Protein AF-A0A1V5USK9-F1 (afdb_monomer_lite)

Sequence (173 aa):
MKKNLLSSITKIIAAGLFLLFIGFLSCDKPVSPLITGWFGGNDTFSRIGEAECRTPSRRFSVPVYSGTGNGKPYRLIGPLDALPRGRFLLAAPENLFWFDDSPANCSVSEQKVSVKYEALLTPCEITEKENGWCPAYTVTDSGDAILYTLSLPETSETLQINLPKSLFGKEGK

Foldseek 3Di:
DVVVVVVVVVVVVVVVVVVVVVVVVPDPQLDFLVVCVVVPQKKKWFWDAWWWKDKPVDIDIWTWTWIAQPNHTWIWTAQDPLAPAGRIWTDDLFWIFAFRCPRSAWDDDPTMIIGGNVRRPCTHTQDPDPPVPAWHWHWDDPPQWIWIWTQRPVVRMIMIITGGPVVSPPPDD

Secondary structure (DSSP, 8-state):
-HHHHHHHHHHHHHHHHHHHHHHHHHS-S---HHHHTTTT-EEEEEEEEEEEEE-SS-EEEEEEEEEEETTEEEEEE---TT-SS-S-EEE-SS-EEE---STTTEEE-SSEEEEEHHHHHS-EE--TTSTT-S--EEEEE-SSEEEEEEEETTTTEEEEEEEEGGGG-PPP-

pLDDT: mean 76.67, std 15.82, range [30.45, 95.75]

Structure (mmCIF, N/CA/C/O backbone):
data_AF-A0A1V5USK9-F1
#
_entry.id   AF-A0A1V5USK9-F1
#
loop_
_atom_site.group_PDB
_atom_site.id
_atom_site.type_symbol
_atom_site.label_atom_id
_atom_site.label_alt_id
_atom_site.label_comp_id
_atom_site.label_asym_id
_atom_site.label_entity_id
_atom_site.label_seq_id
_atom_site.pdbx_PDB_ins_code
_atom_site.Cartn_x
_atom_site.Cartn_y
_atom_site.Cartn_z
_atom_site.occupancy
_atom_site.B_iso_or_equiv
_atom_site.auth_seq_id
_atom_site.auth_comp_id
_atom_site.auth_asym_id
_atom_site.auth_atom_id
_atom_site.pdbx_PDB_model_num
ATOM 1 N N . MET A 1 1 ? 33.275 5.426 -52.932 1.00 53.22 1 MET A N 1
ATOM 2 C CA . MET A 1 1 ? 33.823 5.896 -51.635 1.00 53.22 1 MET A CA 1
ATOM 3 C C . MET A 1 1 ? 32.781 6.358 -50.605 1.00 53.22 1 MET A C 1
ATOM 5 O O . MET A 1 1 ? 32.957 6.017 -49.447 1.00 53.22 1 MET A O 1
ATOM 9 N N . LYS A 1 2 ? 31.684 7.056 -50.957 1.00 51.69 2 LYS A N 1
ATOM 10 C CA . LYS A 1 2 ? 30.698 7.573 -49.968 1.00 51.69 2 LYS A CA 1
ATOM 11 C C . LYS A 1 2 ? 29.934 6.512 -49.139 1.00 51.69 2 LYS A C 1
ATOM 13 O O . LYS A 1 2 ? 29.634 6.768 -47.979 1.00 51.69 2 LYS A O 1
ATOM 18 N N . LYS A 1 3 ? 29.654 5.319 -49.689 1.00 54.56 3 LYS A N 1
ATOM 19 C CA . LYS A 1 3 ? 28.898 4.250 -48.991 1.00 54.56 3 LYS A CA 1
ATOM 20 C C . LYS A 1 3 ? 29.631 3.665 -47.770 1.00 54.56 3 LYS A C 1
ATOM 22 O O . LYS A 1 3 ? 28.988 3.341 -46.777 1.00 54.56 3 LYS A O 1
ATOM 27 N N . ASN A 1 4 ? 30.963 3.598 -47.814 1.00 59.25 4 ASN A N 1
ATOM 28 C CA . ASN A 1 4 ? 31.766 3.045 -46.715 1.00 59.25 4 ASN A CA 1
ATOM 29 C C . ASN A 1 4 ? 31.865 4.015 -45.531 1.00 59.25 4 ASN A C 1
ATOM 31 O O . ASN A 1 4 ? 31.894 3.578 -44.387 1.00 59.25 4 ASN A O 1
ATOM 35 N N . LEU A 1 5 ? 31.853 5.326 -45.797 1.00 58.00 5 LEU A N 1
ATOM 36 C CA . LEU A 1 5 ? 31.920 6.348 -44.754 1.00 58.00 5 LEU A CA 1
ATOM 37 C C . LEU A 1 5 ? 30.630 6.391 -43.923 1.00 58.00 5 LEU A C 1
ATOM 39 O O . LEU A 1 5 ? 30.694 6.422 -42.699 1.00 58.00 5 LEU A O 1
ATOM 43 N N . LEU A 1 6 ? 29.466 6.318 -44.582 1.00 64.00 6 LEU A N 1
ATOM 44 C CA . LEU A 1 6 ? 28.168 6.325 -43.902 1.00 64.00 6 LEU A CA 1
ATOM 45 C C . LEU A 1 6 ? 28.011 5.097 -42.992 1.00 64.00 6 LEU A C 1
ATOM 47 O O . LEU A 1 6 ? 27.673 5.251 -41.826 1.00 64.00 6 LEU A O 1
ATOM 51 N N . SER A 1 7 ? 28.366 3.905 -43.488 1.00 70.75 7 SER A N 1
ATOM 52 C CA . SER A 1 7 ? 28.373 2.663 -42.698 1.00 70.75 7 SER A CA 1
ATOM 53 C C . SER A 1 7 ? 29.299 2.745 -41.478 1.00 70.75 7 SER A C 1
ATOM 55 O O . SER A 1 7 ? 28.958 2.237 -40.412 1.00 70.75 7 SER A O 1
ATOM 57 N N . SER A 1 8 ? 30.480 3.352 -41.614 1.00 73.06 8 SER A N 1
ATOM 58 C CA . SER A 1 8 ? 31.404 3.518 -40.486 1.00 73.06 8 SER A CA 1
ATOM 59 C C . SER A 1 8 ? 30.868 4.500 -39.445 1.00 73.06 8 SER A C 1
ATOM 61 O O . SER A 1 8 ? 30.944 4.214 -38.254 1.00 73.06 8 SER A O 1
ATOM 63 N N . ILE A 1 9 ? 30.255 5.608 -39.874 1.00 76.25 9 ILE A N 1
ATOM 64 C CA . ILE A 1 9 ? 29.629 6.582 -38.969 1.00 76.25 9 ILE A CA 1
ATOM 65 C C . ILE A 1 9 ? 28.477 5.933 -38.191 1.00 76.25 9 ILE A C 1
ATOM 67 O O . ILE A 1 9 ? 28.409 6.084 -36.975 1.00 76.25 9 ILE A O 1
ATOM 71 N N . THR A 1 10 ? 27.617 5.144 -38.845 1.00 75.69 10 THR A N 1
ATOM 72 C CA . THR A 1 10 ? 26.510 4.450 -38.161 1.00 75.69 10 THR A CA 1
ATOM 73 C C . THR A 1 10 ? 27.015 3.476 -37.097 1.00 75.69 10 THR A C 1
ATOM 75 O O . THR A 1 10 ? 26.451 3.423 -36.008 1.00 75.69 10 THR A O 1
ATOM 78 N N . LYS A 1 11 ? 28.101 2.740 -37.368 1.00 77.25 11 LYS A N 1
ATOM 79 C CA . LYS A 1 11 ? 28.707 1.817 -36.393 1.00 77.25 11 LYS A CA 1
ATOM 80 C C . LYS A 1 11 ? 29.304 2.550 -35.193 1.00 77.25 11 LYS A C 1
ATOM 82 O O . LYS A 1 11 ? 29.153 2.077 -34.074 1.00 77.25 11 LYS A O 1
ATOM 87 N N . ILE A 1 12 ? 29.938 3.703 -35.414 1.00 81.62 12 ILE A N 1
ATOM 88 C CA . ILE A 1 12 ? 30.496 4.535 -34.339 1.00 81.62 12 ILE A CA 1
ATOM 89 C C . ILE A 1 12 ? 29.376 5.123 -33.477 1.00 81.62 12 ILE A C 1
ATOM 91 O O . ILE A 1 12 ? 29.469 5.081 -32.256 1.00 81.62 12 ILE A O 1
ATOM 95 N N . ILE A 1 13 ? 28.292 5.610 -34.091 1.00 80.56 13 ILE A N 1
ATOM 96 C CA . ILE A 1 13 ? 27.121 6.117 -33.361 1.00 80.56 13 ILE A CA 1
ATOM 97 C C . ILE A 1 13 ? 26.454 4.990 -32.566 1.00 80.56 13 ILE A C 1
ATOM 99 O O . ILE A 1 13 ? 26.142 5.179 -31.397 1.00 80.56 13 ILE A O 1
ATOM 103 N N . ALA A 1 14 ? 26.281 3.806 -33.161 1.00 78.88 14 ALA A N 1
ATOM 104 C CA . ALA A 1 14 ? 25.700 2.653 -32.477 1.00 78.88 14 ALA A CA 1
ATOM 105 C C . ALA A 1 14 ? 26.576 2.171 -31.309 1.00 78.88 14 ALA A C 1
ATOM 107 O O . ALA A 1 14 ? 26.056 1.908 -30.230 1.00 78.88 14 ALA A O 1
ATOM 108 N N . ALA A 1 15 ? 27.899 2.110 -31.490 1.00 76.62 15 ALA A N 1
ATOM 109 C CA . ALA A 1 15 ? 28.836 1.769 -30.422 1.00 76.62 15 ALA A CA 1
ATOM 110 C C . ALA A 1 15 ? 28.854 2.837 -29.318 1.00 76.62 15 ALA A C 1
ATOM 112 O O . ALA A 1 15 ? 28.877 2.498 -28.140 1.00 76.62 15 ALA A O 1
ATOM 113 N N . GLY A 1 16 ? 28.781 4.118 -29.689 1.00 79.00 16 GLY A N 1
ATOM 114 C CA . GLY A 1 16 ? 28.663 5.231 -28.753 1.00 79.00 16 GLY A CA 1
ATOM 115 C C . GLY A 1 16 ? 27.379 5.152 -27.934 1.00 79.00 16 GLY A C 1
ATOM 116 O O . GLY A 1 16 ? 27.446 5.234 -26.716 1.00 79.00 16 GLY A O 1
ATOM 117 N N . LEU A 1 17 ? 26.233 4.909 -28.577 1.00 80.62 17 LEU A N 1
ATOM 118 C CA . LEU A 1 17 ? 24.944 4.696 -27.910 1.00 80.62 17 LEU A CA 1
ATOM 119 C C . LEU A 1 17 ? 24.964 3.460 -27.007 1.00 80.62 17 LEU A C 1
ATOM 121 O O . LEU A 1 17 ? 24.429 3.511 -25.907 1.00 80.62 17 LEU A O 1
ATOM 125 N N . PHE A 1 18 ? 25.611 2.377 -27.437 1.00 77.12 18 PHE A N 1
ATOM 126 C CA . PHE A 1 18 ? 25.759 1.159 -26.643 1.00 77.12 18 PHE A CA 1
ATOM 127 C C . PHE A 1 18 ? 26.647 1.374 -25.411 1.00 77.12 18 PHE A C 1
ATOM 129 O O . PHE A 1 18 ? 26.303 0.924 -24.326 1.00 77.12 18 PHE A O 1
ATOM 136 N N . LEU A 1 19 ? 27.749 2.118 -25.538 1.00 71.38 19 LEU A N 1
ATOM 137 C CA . LEU A 1 19 ? 28.603 2.484 -24.404 1.00 71.38 19 LEU A CA 1
ATOM 138 C C . LEU A 1 19 ? 27.927 3.494 -23.473 1.00 71.38 19 LEU A C 1
ATOM 140 O O . LEU A 1 19 ? 28.103 3.404 -22.264 1.00 71.38 19 LEU A O 1
ATOM 144 N N . LEU A 1 20 ? 27.124 4.417 -24.007 1.00 68.94 20 LEU A N 1
ATOM 145 C CA . LEU A 1 20 ? 26.279 5.311 -23.210 1.00 68.94 20 LEU A CA 1
ATOM 146 C C . LEU A 1 20 ? 25.221 4.517 -22.445 1.00 68.94 20 LEU A C 1
ATOM 148 O O . LEU A 1 20 ? 24.987 4.794 -21.278 1.00 68.94 20 LEU A O 1
ATOM 152 N N . PHE A 1 21 ? 24.630 3.507 -23.083 1.00 67.69 21 PHE A N 1
ATOM 153 C CA . PHE A 1 21 ? 23.671 2.595 -22.473 1.00 67.69 21 PHE A CA 1
ATOM 154 C C . PHE A 1 21 ? 24.314 1.744 -21.369 1.00 67.69 21 PHE A C 1
ATOM 156 O O . PHE A 1 21 ? 23.777 1.680 -20.268 1.00 67.69 21 PHE A O 1
ATOM 163 N N . ILE A 1 22 ? 25.502 1.175 -21.609 1.00 64.44 22 ILE A N 1
ATOM 164 C CA . ILE A 1 22 ? 26.284 0.483 -20.572 1.00 64.44 22 ILE A CA 1
ATOM 165 C C . ILE A 1 22 ? 26.658 1.451 -19.448 1.00 64.44 22 ILE A C 1
ATOM 167 O O . ILE A 1 22 ? 26.473 1.121 -18.288 1.00 64.44 22 ILE A O 1
ATOM 171 N N . GLY A 1 23 ? 27.117 2.664 -19.762 1.00 60.22 23 GLY A N 1
ATOM 172 C CA . GLY A 1 23 ? 27.426 3.685 -18.760 1.00 60.22 23 GLY A CA 1
ATOM 173 C C . GLY A 1 23 ? 26.204 4.086 -17.930 1.00 60.22 23 GLY A C 1
ATOM 174 O O . GLY A 1 23 ? 26.328 4.329 -16.735 1.00 60.22 23 GLY A O 1
ATOM 175 N N . PHE A 1 24 ? 25.015 4.085 -18.533 1.00 59.88 24 PHE A N 1
ATOM 176 C CA . PHE A 1 24 ? 23.748 4.317 -17.843 1.00 59.88 24 PHE A CA 1
ATOM 177 C C . PHE A 1 24 ? 23.363 3.152 -16.920 1.00 59.88 24 PHE A C 1
ATOM 179 O O . PHE A 1 24 ? 22.816 3.389 -15.849 1.00 59.88 24 PHE A O 1
ATOM 186 N N . LEU A 1 25 ? 23.685 1.913 -17.306 1.00 55.56 25 LEU A N 1
ATOM 187 C CA . LEU A 1 25 ? 23.528 0.718 -16.469 1.00 55.56 25 LEU A CA 1
ATOM 188 C C . LEU A 1 25 ? 24.592 0.617 -15.360 1.00 55.56 25 LEU A C 1
ATOM 190 O O . LEU A 1 25 ? 24.320 0.041 -14.315 1.00 55.56 25 LEU A O 1
ATOM 194 N N . SER A 1 26 ? 25.800 1.143 -15.587 1.00 48.12 26 SER A N 1
ATOM 195 C CA . SER A 1 26 ? 26.946 1.062 -14.665 1.00 48.12 26 SER A CA 1
ATOM 196 C C . SER A 1 26 ? 27.090 2.264 -13.732 1.00 48.12 26 SER A C 1
ATOM 198 O O . SER A 1 26 ? 27.920 2.234 -12.829 1.00 48.12 26 SER A O 1
ATOM 200 N N . CYS A 1 27 ? 26.334 3.343 -13.935 1.00 45.78 27 CYS A N 1
ATOM 201 C CA . CYS A 1 27 ? 26.275 4.419 -12.958 1.00 45.78 27 CYS A CA 1
ATOM 202 C C . CYS A 1 27 ? 25.376 3.994 -11.795 1.00 45.78 27 CYS A C 1
ATOM 204 O O . CYS A 1 27 ? 24.177 3.823 -11.986 1.00 45.78 27 CYS A O 1
ATOM 206 N N . ASP A 1 28 ? 25.930 3.988 -10.581 1.00 45.06 28 ASP A N 1
ATOM 207 C CA . ASP A 1 28 ? 25.234 3.875 -9.283 1.00 45.06 28 ASP A CA 1
ATOM 208 C C . ASP A 1 28 ? 24.201 4.998 -9.018 1.00 45.06 28 ASP A C 1
ATOM 210 O O . ASP A 1 28 ? 23.809 5.270 -7.883 1.00 45.06 28 ASP A O 1
ATOM 214 N N . LYS A 1 29 ? 23.763 5.718 -10.056 1.00 44.97 29 LYS A N 1
ATOM 215 C CA . LYS A 1 29 ? 22.693 6.701 -9.955 1.00 44.97 29 LYS A CA 1
ATOM 216 C C . LYS A 1 29 ? 21.363 5.975 -10.119 1.00 44.97 29 LYS A C 1
ATOM 218 O O . LYS A 1 29 ? 21.198 5.237 -11.089 1.00 44.97 29 LYS A O 1
ATOM 223 N N . PRO A 1 30 ? 20.387 6.208 -9.228 1.00 49.84 30 PRO A N 1
ATOM 224 C CA . PRO A 1 30 ? 19.090 5.563 -9.329 1.00 49.84 30 PRO A CA 1
ATOM 225 C C . PRO A 1 30 ? 18.432 5.934 -10.662 1.00 49.84 30 PRO A C 1
ATOM 227 O O . PRO A 1 30 ? 17.974 7.058 -10.863 1.00 49.84 30 PRO A O 1
ATOM 230 N N . VAL A 1 31 ? 18.393 4.972 -11.585 1.00 53.34 31 VAL A N 1
ATOM 231 C CA . VAL A 1 31 ? 17.682 5.107 -12.859 1.00 53.34 31 VAL A CA 1
ATOM 232 C C . VAL A 1 31 ? 16.195 5.263 -12.558 1.00 53.34 31 VAL A C 1
ATOM 234 O O . VAL A 1 31 ? 15.668 4.545 -11.711 1.00 53.34 31 VAL A O 1
ATOM 237 N N . SER A 1 32 ? 15.522 6.215 -13.207 1.00 52.56 32 SER A N 1
ATOM 238 C CA . SER A 1 32 ? 14.098 6.463 -12.961 1.00 52.56 32 SER A CA 1
ATOM 239 C C . SER A 1 32 ? 13.281 5.177 -13.163 1.00 52.56 32 SER A C 1
ATOM 241 O O . SER A 1 32 ? 13.494 4.494 -14.172 1.00 52.56 32 SER A O 1
ATOM 243 N N . PRO A 1 33 ? 12.305 4.879 -12.284 1.00 50.66 33 PRO A N 1
ATOM 244 C CA . PRO A 1 33 ? 11.417 3.729 -12.442 1.00 50.66 33 PRO A CA 1
ATOM 245 C C . PRO A 1 33 ? 10.718 3.687 -13.814 1.00 50.66 33 PRO A C 1
ATOM 247 O O . PRO A 1 33 ? 10.420 2.621 -14.337 1.00 50.66 33 PRO A O 1
ATOM 250 N N . LEU A 1 34 ? 10.519 4.833 -14.470 1.00 54.19 34 LEU A N 1
ATOM 251 C CA . LEU A 1 34 ? 9.950 4.886 -15.821 1.00 54.19 34 LEU A CA 1
ATOM 252 C C . LEU A 1 34 ? 10.815 4.180 -16.883 1.00 54.19 34 LEU A C 1
ATOM 254 O O . LEU A 1 34 ? 10.277 3.668 -17.860 1.00 54.19 34 LEU A O 1
ATOM 258 N N . ILE A 1 35 ? 12.138 4.146 -16.698 1.00 51.84 35 ILE A N 1
ATOM 259 C CA . ILE A 1 35 ? 13.103 3.577 -17.653 1.00 51.84 35 ILE A CA 1
ATOM 260 C C . ILE A 1 35 ? 13.405 2.112 -17.308 1.00 51.84 35 ILE A C 1
ATOM 262 O O . ILE A 1 35 ? 13.516 1.273 -18.200 1.00 51.84 35 ILE A O 1
ATOM 266 N N . THR A 1 36 ? 13.490 1.771 -16.019 1.00 50.06 36 THR A N 1
ATOM 267 C CA . THR A 1 36 ? 13.752 0.391 -15.567 1.00 50.06 36 THR A CA 1
ATOM 268 C C . THR A 1 36 ? 12.586 -0.566 -15.833 1.00 50.06 36 THR A C 1
ATOM 270 O O . THR A 1 36 ? 12.804 -1.774 -15.936 1.00 50.06 36 THR A O 1
ATOM 273 N N . GLY A 1 37 ? 11.368 -0.046 -16.044 1.00 47.50 37 GLY A N 1
ATOM 274 C CA . GLY A 1 37 ? 10.204 -0.843 -16.446 1.00 47.50 37 GLY A CA 1
ATOM 275 C C . GLY A 1 37 ? 10.378 -1.581 -17.782 1.00 47.50 37 GLY A C 1
ATOM 276 O O . GLY A 1 37 ? 9.700 -2.575 -18.018 1.00 47.50 37 GLY A O 1
ATOM 277 N N . TRP A 1 38 ? 11.305 -1.149 -18.646 1.00 46.78 38 TRP A N 1
ATOM 278 C CA . TRP A 1 38 ? 11.621 -1.837 -19.908 1.00 46.78 38 TRP A CA 1
ATOM 279 C C . TRP A 1 38 ? 12.650 -2.964 -19.768 1.00 46.78 38 TRP A C 1
ATOM 281 O O . TRP A 1 38 ? 12.767 -3.788 -20.671 1.00 46.78 38 TRP A O 1
ATOM 291 N N . PHE A 1 39 ? 13.369 -3.032 -18.645 1.00 47.81 39 PHE A N 1
ATOM 292 C CA . PHE A 1 39 ? 14.457 -3.993 -18.420 1.00 47.81 39 PHE A CA 1
ATOM 293 C C . PHE A 1 39 ? 14.132 -5.046 -17.353 1.00 47.81 39 PHE A C 1
ATOM 295 O O . PHE A 1 39 ? 15.019 -5.778 -16.929 1.00 47.81 39 PHE A O 1
ATOM 302 N N . GLY A 1 40 ? 12.866 -5.143 -16.928 1.00 52.47 40 GLY A N 1
ATOM 303 C CA . GLY A 1 40 ? 12.426 -6.144 -15.949 1.00 52.47 40 GLY A CA 1
ATOM 304 C C . GLY A 1 40 ? 12.878 -5.869 -14.510 1.00 52.47 40 GLY A C 1
ATOM 305 O O . GLY A 1 40 ? 12.850 -6.780 -13.695 1.00 52.47 40 GLY A O 1
ATOM 306 N N . GLY A 1 41 ? 13.281 -4.632 -14.191 1.00 68.31 41 GLY A N 1
ATOM 307 C CA . GLY A 1 41 ? 13.746 -4.238 -12.852 1.00 68.31 41 GLY A CA 1
ATOM 308 C C . GLY A 1 41 ? 12.659 -3.680 -11.929 1.00 68.31 41 GLY A C 1
ATOM 309 O O . GLY A 1 41 ? 12.977 -3.196 -10.848 1.00 68.31 41 GLY A O 1
ATOM 310 N N . ASN A 1 42 ? 11.389 -3.700 -12.348 1.00 78.44 42 ASN A N 1
ATOM 311 C CA . ASN A 1 42 ? 10.284 -3.126 -11.585 1.00 78.44 42 ASN A CA 1
ATOM 312 C C . ASN A 1 42 ? 9.087 -4.061 -11.509 1.00 78.44 42 ASN A C 1
ATOM 314 O O . ASN A 1 42 ? 8.698 -4.664 -12.510 1.00 78.44 42 ASN A O 1
ATOM 318 N N . ASP A 1 43 ? 8.413 -4.012 -10.371 1.00 85.62 43 ASP A N 1
ATOM 319 C CA . ASP A 1 43 ? 7.059 -4.509 -10.210 1.00 85.62 43 ASP A CA 1
ATOM 320 C C . ASP A 1 43 ? 6.052 -3.376 -10.463 1.00 85.62 43 ASP A C 1
ATOM 322 O O . ASP A 1 43 ? 6.234 -2.227 -10.047 1.00 85.62 43 ASP A O 1
ATOM 326 N N . THR A 1 44 ? 4.972 -3.688 -11.182 1.00 88.00 44 THR A N 1
ATOM 327 C CA . THR A 1 44 ? 3.898 -2.729 -11.478 1.00 88.00 44 THR A CA 1
ATOM 328 C C . THR A 1 44 ? 2.611 -3.133 -10.778 1.00 88.00 44 THR A C 1
ATOM 330 O O . THR A 1 44 ? 2.091 -4.229 -10.976 1.00 88.00 44 THR A O 1
ATOM 333 N N . PHE A 1 45 ? 2.051 -2.195 -10.025 1.00 91.50 45 PHE A N 1
ATOM 334 C CA . PHE A 1 45 ? 0.764 -2.304 -9.362 1.00 91.50 45 PHE A CA 1
ATOM 335 C C . PHE A 1 45 ? -0.283 -1.524 -10.159 1.00 91.50 45 PHE A C 1
ATOM 337 O O . PHE A 1 45 ? -0.065 -0.366 -10.506 1.00 91.50 45 PHE A O 1
ATOM 344 N N . SER A 1 46 ? -1.426 -2.141 -10.453 1.00 92.56 46 SER A N 1
ATOM 345 C CA . SER A 1 46 ? -2.535 -1.518 -11.192 1.00 92.56 46 SER A CA 1
ATOM 346 C C . SER A 1 46 ? -3.701 -1.215 -10.264 1.00 92.56 46 SER A C 1
ATOM 348 O O . SER A 1 46 ? -4.003 -2.023 -9.389 1.00 92.56 46 SER A O 1
ATOM 350 N N . ARG A 1 47 ? -4.364 -0.070 -10.437 1.00 94.50 47 ARG A N 1
ATOM 351 C CA . ARG A 1 47 ? -5.472 0.350 -9.572 1.00 94.50 47 ARG A CA 1
ATOM 352 C C . ARG A 1 47 ? -6.635 -0.637 -9.681 1.00 94.50 47 ARG A C 1
ATOM 354 O O . ARG A 1 47 ? -7.013 -1.033 -10.778 1.00 94.50 47 ARG A O 1
ATOM 361 N N . ILE A 1 48 ? -7.194 -1.019 -8.537 1.00 94.31 48 ILE A N 1
ATOM 362 C CA . ILE A 1 48 ? -8.309 -1.977 -8.434 1.00 94.31 48 ILE A CA 1
ATOM 363 C C . ILE A 1 48 ? -9.482 -1.457 -7.602 1.00 94.31 48 ILE A C 1
ATOM 365 O O . ILE A 1 48 ? -10.546 -2.069 -7.600 1.00 94.31 48 ILE A O 1
ATOM 369 N N . GLY A 1 49 ? -9.306 -0.345 -6.890 1.00 93.50 49 GLY A N 1
ATOM 370 C CA . GLY A 1 49 ? -10.356 0.220 -6.056 1.00 93.50 49 GLY A CA 1
ATOM 371 C C . GLY A 1 49 ? -9.820 1.267 -5.098 1.00 93.50 49 GLY A C 1
ATOM 372 O O . GLY A 1 49 ? -8.800 1.907 -5.367 1.00 93.50 49 GLY A O 1
ATOM 373 N N . GLU A 1 50 ? -10.524 1.422 -3.984 1.00 94.75 50 GLU A N 1
ATOM 374 C CA . GLU A 1 50 ? -10.197 2.361 -2.917 1.00 94.75 50 GLU A CA 1
ATOM 375 C C . GLU A 1 50 ? -10.385 1.695 -1.551 1.00 94.75 50 GLU A C 1
ATOM 377 O O . GLU A 1 50 ? -11.205 0.787 -1.401 1.00 94.75 50 GLU A O 1
ATOM 382 N N . ALA A 1 51 ? -9.611 2.146 -0.568 1.00 93.56 51 ALA A N 1
ATOM 383 C CA . ALA A 1 51 ? -9.762 1.798 0.837 1.00 93.56 51 ALA A CA 1
ATOM 384 C C . ALA A 1 51 ? -10.324 3.003 1.591 1.00 93.56 51 ALA A C 1
ATOM 386 O O . ALA A 1 51 ? -9.918 4.140 1.332 1.00 93.56 51 ALA A O 1
ATOM 387 N N . GLU A 1 52 ? -11.232 2.753 2.534 1.00 94.31 52 GLU A N 1
ATOM 388 C CA . GLU A 1 52 ? -11.695 3.797 3.445 1.00 94.31 52 GLU A CA 1
ATOM 389 C C . GLU A 1 52 ? -10.666 3.968 4.564 1.00 94.31 52 GLU A C 1
ATOM 391 O O . GLU A 1 52 ? -10.281 3.012 5.240 1.00 94.31 52 GLU A O 1
ATOM 396 N N . CYS A 1 53 ? -10.231 5.203 4.772 1.00 93.38 53 CYS A N 1
ATOM 397 C CA . CYS A 1 53 ? -9.297 5.590 5.810 1.00 93.38 53 CYS A CA 1
ATOM 398 C C . CYS A 1 53 ? -9.952 6.549 6.801 1.00 93.38 53 CYS A C 1
ATOM 400 O O . CYS A 1 53 ? -10.735 7.437 6.444 1.00 93.38 53 CYS A O 1
ATOM 402 N N . ARG A 1 54 ? -9.597 6.399 8.075 1.00 92.62 54 ARG A N 1
ATOM 403 C CA . ARG A 1 54 ? -10.134 7.226 9.149 1.00 92.62 54 ARG A CA 1
ATOM 404 C C . ARG A 1 54 ? -9.079 7.549 10.195 1.00 92.62 54 ARG A C 1
ATOM 406 O O . ARG A 1 54 ? -8.415 6.658 10.707 1.00 92.62 54 ARG A O 1
ATOM 413 N N . THR A 1 55 ? -9.002 8.818 10.563 1.00 89.25 55 THR A N 1
ATOM 414 C CA . THR A 1 55 ? -8.382 9.299 11.802 1.00 89.25 55 THR A CA 1
ATOM 415 C C . THR A 1 55 ? -9.487 9.764 12.763 1.00 89.25 55 THR A C 1
ATOM 417 O O . THR A 1 55 ? -10.660 9.839 12.367 1.00 89.25 55 THR A O 1
ATOM 420 N N . PRO A 1 56 ? -9.183 10.097 14.033 1.00 87.62 56 PRO A N 1
ATOM 421 C CA . PRO A 1 56 ? -10.170 10.712 14.923 1.00 87.62 56 PRO A CA 1
ATOM 422 C C . PRO A 1 56 ? -10.789 11.988 14.330 1.00 87.62 56 PRO A C 1
ATOM 424 O O . PRO A 1 56 ? -11.969 12.262 14.544 1.00 87.62 56 PRO A O 1
ATOM 427 N N . SER A 1 57 ? -10.001 12.729 13.550 1.00 84.88 57 SER A N 1
ATOM 428 C CA . SER A 1 57 ? -10.324 14.041 12.992 1.00 84.88 57 SER A CA 1
ATOM 429 C C . SER A 1 57 ? -10.929 14.004 11.580 1.00 84.88 57 SER A C 1
ATOM 431 O O . SER A 1 57 ? -11.609 14.953 11.189 1.00 84.88 57 SER A O 1
ATOM 433 N N . ARG A 1 58 ? -10.721 12.935 10.795 1.00 89.19 58 ARG A N 1
ATOM 434 C CA . ARG A 1 58 ? -11.095 12.905 9.369 1.00 89.19 58 ARG A CA 1
ATOM 435 C C . ARG A 1 58 ? -11.468 11.508 8.868 1.00 89.19 58 ARG A C 1
ATOM 437 O O . ARG A 1 58 ? -10.919 10.506 9.309 1.00 89.19 58 ARG A O 1
ATOM 444 N N . ARG A 1 59 ? -12.356 11.454 7.869 1.00 93.44 59 ARG A N 1
ATOM 445 C CA . ARG A 1 59 ? -12.567 10.289 6.989 1.00 93.44 59 ARG A CA 1
ATOM 446 C C . ARG A 1 59 ? -12.200 10.647 5.554 1.00 93.44 59 ARG A C 1
ATOM 448 O O . ARG A 1 59 ? -12.476 11.766 5.119 1.00 93.44 59 ARG A O 1
ATOM 455 N N . PHE A 1 60 ? -11.553 9.734 4.844 1.00 93.56 60 PHE A N 1
ATOM 456 C CA . PHE A 1 60 ? -11.115 9.922 3.462 1.00 93.56 60 PHE A CA 1
ATOM 457 C C . PHE A 1 60 ? -10.896 8.570 2.774 1.00 93.56 60 PHE A C 1
ATOM 459 O O . PHE A 1 60 ? -10.737 7.564 3.4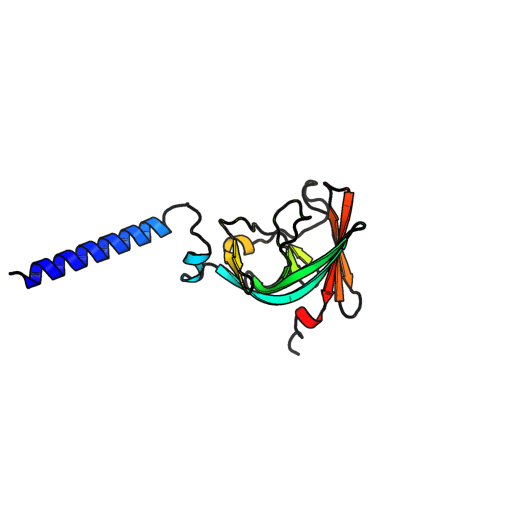53 1.00 93.56 60 PHE A O 1
ATOM 466 N N . SER A 1 61 ? -10.871 8.546 1.443 1.00 94.31 61 SER A N 1
ATOM 467 C CA . SER A 1 61 ? -10.569 7.337 0.665 1.00 94.31 61 SER A CA 1
ATOM 468 C C . SER A 1 61 ? -9.221 7.474 -0.027 1.00 94.31 61 SER A C 1
ATOM 470 O O . SER A 1 61 ? -8.858 8.569 -0.462 1.00 94.31 61 SER A O 1
ATOM 472 N N . VAL A 1 62 ? -8.491 6.366 -0.144 1.00 94.88 62 VAL A N 1
ATOM 473 C CA . VAL A 1 62 ? -7.223 6.302 -0.887 1.00 94.88 62 VAL A CA 1
ATOM 474 C C . VAL A 1 62 ? -7.255 5.176 -1.913 1.00 94.88 62 VAL A C 1
ATOM 476 O O . VAL A 1 62 ? -7.901 4.154 -1.670 1.00 94.88 62 VAL A O 1
ATOM 479 N N . PRO A 1 63 ? -6.567 5.321 -3.057 1.00 95.69 63 PRO A N 1
ATOM 480 C CA . PRO A 1 63 ? -6.555 4.275 -4.059 1.00 95.69 63 PRO A CA 1
ATOM 481 C C . PRO A 1 63 ? -5.789 3.036 -3.583 1.00 95.69 63 PRO A C 1
ATOM 483 O O . PRO A 1 63 ? -4.823 3.111 -2.819 1.00 95.69 63 PRO A O 1
ATOM 486 N N . VAL A 1 64 ? -6.247 1.886 -4.072 1.00 95.75 64 VAL A N 1
ATOM 487 C CA . VAL A 1 64 ? -5.649 0.572 -3.844 1.00 95.75 64 VAL A CA 1
ATOM 488 C C . VAL A 1 64 ? -5.226 -0.005 -5.182 1.00 95.75 64 VAL A C 1
ATOM 490 O O . VAL A 1 64 ? -5.996 -0.003 -6.149 1.00 95.75 64 VAL A O 1
ATOM 493 N N . TYR A 1 65 ? -4.014 -0.543 -5.221 1.00 94.69 65 TYR A N 1
ATOM 494 C CA . TYR A 1 65 ? -3.431 -1.150 -6.405 1.00 94.69 65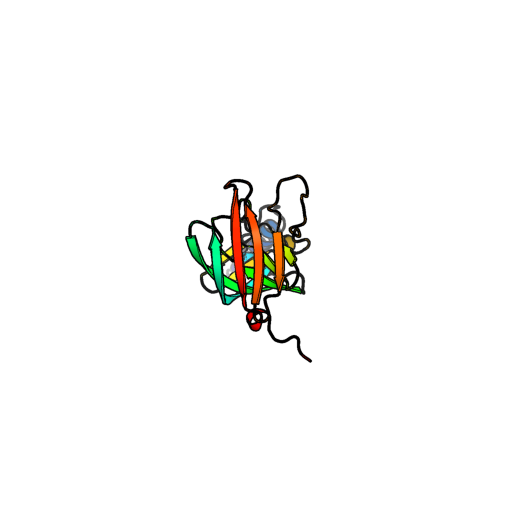 TYR A CA 1
ATOM 495 C C . TYR A 1 65 ? -3.081 -2.618 -6.137 1.00 94.69 65 TYR A C 1
ATOM 497 O O . TYR A 1 65 ? -2.634 -2.981 -5.051 1.00 94.69 65 TYR A O 1
ATOM 505 N N . SER A 1 66 ? -3.277 -3.470 -7.138 1.00 92.25 66 SER A N 1
ATOM 506 C CA . SER A 1 66 ? -2.897 -4.881 -7.124 1.00 92.25 66 SER A CA 1
ATOM 507 C C . SER A 1 66 ? -1.648 -5.094 -7.961 1.00 92.25 66 SER A C 1
ATOM 509 O O . SER A 1 66 ? -1.572 -4.622 -9.095 1.00 92.25 66 SER A O 1
ATOM 511 N N . GLY A 1 67 ? -0.701 -5.853 -7.429 1.00 87.19 67 GLY A N 1
ATOM 512 C CA . GLY A 1 67 ? 0.516 -6.245 -8.125 1.00 87.19 67 GLY A CA 1
ATOM 513 C C . GLY A 1 67 ? 1.212 -7.378 -7.387 1.00 87.19 67 GLY A C 1
ATOM 514 O O . GLY A 1 67 ? 0.848 -7.732 -6.262 1.00 87.19 67 GLY A O 1
ATOM 515 N N . THR A 1 68 ? 2.206 -7.962 -8.037 1.00 78.12 68 THR A N 1
ATOM 516 C CA . THR A 1 68 ? 3.155 -8.859 -7.382 1.00 78.12 68 THR A CA 1
ATOM 517 C C . THR A 1 68 ? 4.333 -8.029 -6.907 1.00 78.12 68 THR A C 1
ATOM 519 O O . THR A 1 68 ? 4.871 -7.277 -7.704 1.00 78.12 68 THR A O 1
ATOM 522 N N . GLY A 1 69 ? 4.722 -8.143 -5.640 1.00 71.19 69 GLY A N 1
ATOM 523 C CA . GLY A 1 69 ? 5.995 -7.621 -5.143 1.00 71.19 69 GLY A CA 1
ATOM 524 C C . GLY A 1 69 ? 6.862 -8.795 -4.725 1.00 71.19 69 GLY A C 1
ATOM 525 O O . GLY A 1 69 ? 6.437 -9.588 -3.885 1.00 71.19 69 GLY A O 1
ATOM 526 N N . ASN A 1 70 ? 8.026 -8.968 -5.351 1.00 68.81 70 ASN A N 1
ATOM 527 C CA . ASN A 1 70 ? 8.895 -10.124 -5.094 1.00 68.81 70 ASN A CA 1
ATOM 528 C C . ASN A 1 70 ? 8.168 -11.487 -5.199 1.00 68.81 70 ASN A C 1
ATOM 530 O O . ASN A 1 70 ? 8.282 -12.360 -4.339 1.00 68.81 70 ASN A O 1
ATOM 534 N N . GLY A 1 71 ? 7.331 -11.638 -6.232 1.00 70.38 71 GLY A N 1
ATOM 535 C CA . GLY A 1 71 ? 6.544 -12.853 -6.475 1.00 70.38 71 GLY A CA 1
ATOM 536 C C . GLY A 1 71 ? 5.366 -13.082 -5.516 1.00 70.38 71 GLY A C 1
ATOM 537 O O . GLY A 1 71 ? 4.636 -14.056 -5.691 1.00 70.38 71 GLY A O 1
ATOM 538 N N . LYS A 1 72 ? 5.133 -12.198 -4.537 1.00 76.75 72 LYS A N 1
ATOM 539 C CA . LYS A 1 72 ? 4.007 -12.285 -3.595 1.00 76.75 72 LYS A CA 1
ATOM 540 C C . LYS A 1 72 ? 2.873 -11.329 -3.982 1.00 76.75 72 LYS A C 1
ATOM 542 O O . LYS A 1 72 ? 3.152 -10.208 -4.411 1.00 76.75 72 LYS A O 1
ATOM 547 N N . PRO A 1 73 ? 1.597 -11.728 -3.834 1.00 82.56 73 PRO A N 1
ATOM 548 C CA . PRO A 1 73 ? 0.464 -10.867 -4.149 1.00 82.56 73 PRO A CA 1
ATOM 549 C C . PRO A 1 73 ? 0.270 -9.825 -3.043 1.00 82.56 73 PRO A C 1
ATOM 551 O O . PRO A 1 73 ? -0.287 -10.119 -1.988 1.00 82.56 73 PRO A O 1
ATOM 554 N N . TYR A 1 74 ? 0.693 -8.591 -3.298 1.00 88.38 74 TYR A N 1
ATOM 555 C CA . TYR A 1 74 ? 0.497 -7.482 -2.368 1.00 88.38 74 TYR A CA 1
ATOM 556 C C . TYR A 1 74 ? -0.623 -6.553 -2.832 1.00 88.38 74 TYR A C 1
ATOM 558 O O . TYR A 1 74 ? -1.031 -6.530 -4.001 1.00 88.38 74 TYR A O 1
ATOM 566 N N . ARG A 1 75 ? -1.136 -5.768 -1.887 1.00 92.44 75 ARG A N 1
ATOM 567 C CA . ARG A 1 75 ? -1.982 -4.606 -2.144 1.00 92.44 75 ARG A CA 1
ATOM 568 C C . ARG A 1 75 ? -1.230 -3.354 -1.763 1.00 92.44 75 ARG A C 1
ATOM 570 O O . ARG A 1 75 ? -0.803 -3.215 -0.630 1.00 92.44 75 ARG A O 1
ATOM 577 N N . LEU A 1 76 ? -1.052 -2.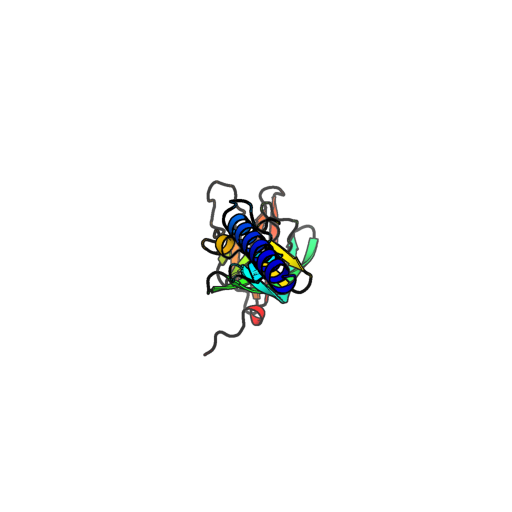457 -2.716 1.00 93.88 76 LEU A N 1
ATOM 578 C CA . LEU A 1 76 ? -0.425 -1.173 -2.462 1.00 93.88 76 LEU A CA 1
ATOM 579 C C . LEU A 1 76 ? -1.518 -0.162 -2.114 1.00 93.88 76 LEU A C 1
ATOM 581 O O . LEU A 1 76 ? -2.453 0.013 -2.895 1.00 93.88 76 LEU A O 1
ATOM 585 N N . ILE A 1 77 ? -1.414 0.480 -0.956 1.00 94.50 77 ILE A N 1
ATOM 586 C CA . ILE A 1 77 ? -2.409 1.419 -0.425 1.00 94.50 77 ILE A CA 1
ATOM 587 C C . ILE A 1 77 ? -1.768 2.800 -0.343 1.00 94.50 77 ILE A C 1
ATOM 589 O O . ILE A 1 77 ? -0.733 2.951 0.303 1.00 94.50 77 ILE A O 1
ATOM 593 N N . GLY A 1 78 ? -2.374 3.805 -0.972 1.00 93.69 78 GLY A N 1
ATOM 594 C CA . GLY A 1 78 ? -1.910 5.189 -0.883 1.00 93.69 78 GLY A CA 1
ATOM 595 C C . GLY A 1 78 ? -2.064 5.972 -2.186 1.00 93.69 78 GLY A C 1
ATOM 596 O O . GLY A 1 78 ? -2.569 5.431 -3.167 1.00 93.69 78 GLY A O 1
ATOM 597 N N . PRO A 1 79 ? -1.631 7.241 -2.233 1.00 91.75 79 PRO A N 1
ATOM 598 C CA . PRO A 1 79 ? -0.815 7.903 -1.219 1.00 91.75 79 PRO A CA 1
ATOM 599 C C . PRO A 1 79 ? -1.578 8.205 0.086 1.00 91.75 79 PRO A C 1
ATOM 601 O O . PRO A 1 79 ? -2.766 8.517 0.066 1.00 91.75 79 PRO A O 1
ATOM 604 N N . LEU A 1 80 ? -0.883 8.097 1.217 1.00 88.94 80 LEU A N 1
ATOM 605 C CA . LEU A 1 80 ? -1.340 8.345 2.581 1.00 88.94 80 LEU A CA 1
ATOM 606 C C . LEU A 1 80 ? -0.460 9.438 3.199 1.00 88.94 80 LEU A C 1
ATOM 608 O O . LEU A 1 80 ? 0.621 9.163 3.710 1.00 88.94 80 LEU A O 1
ATOM 612 N N . ASP A 1 81 ? -0.932 10.682 3.172 1.00 80.62 81 ASP A N 1
ATOM 613 C CA . ASP A 1 81 ? -0.134 11.842 3.606 1.00 80.62 81 ASP A CA 1
ATOM 614 C C . ASP A 1 81 ? 0.101 11.904 5.128 1.00 80.62 81 ASP A C 1
ATOM 616 O O . ASP A 1 81 ? 0.951 12.653 5.594 1.00 80.62 81 ASP A O 1
ATOM 620 N N . ALA A 1 82 ? -0.652 11.128 5.913 1.00 72.44 82 ALA A N 1
ATOM 621 C CA . ALA A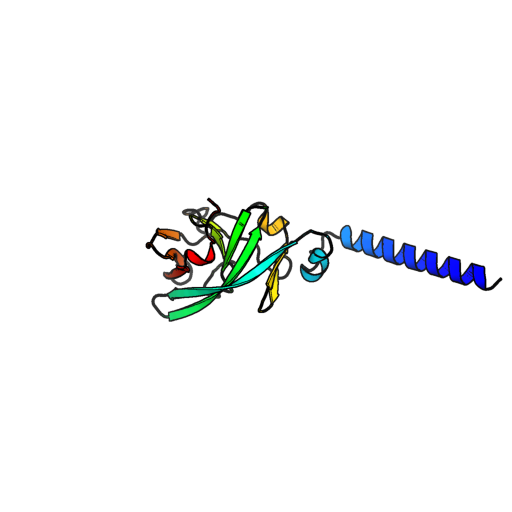 1 82 ? -0.545 11.087 7.375 1.00 72.44 82 ALA A CA 1
ATOM 622 C C . ALA A 1 82 ? 0.614 10.209 7.885 1.00 72.44 82 ALA A C 1
ATOM 624 O O . ALA A 1 82 ? 0.804 10.069 9.093 1.00 72.44 82 ALA A O 1
ATOM 625 N N . LEU A 1 83 ? 1.343 9.557 6.981 1.00 75.88 83 LEU A N 1
ATOM 626 C CA . LEU A 1 83 ? 2.385 8.603 7.320 1.00 75.88 83 LEU A CA 1
ATOM 627 C C . LEU A 1 83 ? 3.746 9.291 7.515 1.00 75.88 83 LEU A C 1
ATOM 629 O O . LEU A 1 83 ? 4.130 10.123 6.695 1.00 75.88 83 LEU A O 1
ATOM 633 N N . PRO A 1 84 ? 4.521 8.911 8.550 1.00 67.56 84 PRO A N 1
ATOM 634 C CA . PRO A 1 84 ? 5.810 9.545 8.838 1.00 67.56 84 PRO A CA 1
ATOM 635 C C . PRO A 1 84 ? 6.911 9.147 7.843 1.00 67.56 84 PRO A C 1
ATOM 637 O O . PRO A 1 84 ? 7.941 9.812 7.743 1.00 67.56 84 PRO A O 1
ATOM 640 N N . ARG A 1 85 ? 6.746 8.021 7.133 1.00 67.38 85 ARG A N 1
ATOM 641 C CA . ARG A 1 85 ? 7.782 7.439 6.272 1.00 67.38 85 ARG A CA 1
ATOM 642 C C . ARG A 1 85 ? 7.193 6.899 4.992 1.00 67.38 85 ARG A C 1
ATOM 644 O O . ARG A 1 85 ? 6.761 5.762 4.944 1.00 67.38 85 ARG A O 1
ATOM 651 N N . GLY A 1 86 ? 7.232 7.718 3.955 1.00 78.38 86 GLY A N 1
ATOM 652 C CA . GLY A 1 86 ? 6.652 7.361 2.673 1.00 78.38 86 GLY A CA 1
ATOM 653 C C . GLY A 1 86 ? 5.135 7.476 2.666 1.00 78.38 86 GLY A C 1
ATOM 654 O O . GLY A 1 86 ? 4.486 7.719 3.680 1.00 78.38 86 GLY A O 1
ATOM 655 N N . ARG A 1 87 ? 4.569 7.365 1.473 1.00 88.31 87 ARG A N 1
ATOM 656 C CA . ARG A 1 87 ? 3.153 7.615 1.194 1.00 88.31 87 ARG A CA 1
ATOM 657 C C . ARG A 1 87 ? 2.398 6.335 0.885 1.00 88.31 87 ARG A C 1
ATOM 659 O O . ARG A 1 87 ? 1.178 6.375 0.800 1.00 88.31 87 ARG A O 1
ATOM 666 N N . PHE A 1 88 ? 3.079 5.212 0.693 1.00 91.50 88 PHE A N 1
ATOM 667 C CA . PHE A 1 88 ? 2.440 3.954 0.332 1.00 91.50 88 PHE A CA 1
ATOM 668 C C . PHE A 1 88 ? 2.745 2.857 1.343 1.00 91.50 88 PHE A C 1
ATOM 670 O O . PHE A 1 88 ? 3.862 2.743 1.839 1.00 91.50 88 PHE A O 1
ATOM 677 N N . LEU A 1 89 ? 1.744 2.018 1.589 1.00 91.06 89 LEU A N 1
ATOM 678 C CA . LEU A 1 89 ? 1.867 0.795 2.372 1.00 91.06 89 LEU A CA 1
ATOM 679 C C . LEU A 1 89 ? 1.676 -0.415 1.466 1.00 91.06 89 LEU A C 1
ATOM 681 O O . LEU A 1 89 ? 0.769 -0.432 0.631 1.00 91.06 89 LEU A O 1
ATOM 685 N N . LEU A 1 90 ? 2.500 -1.439 1.661 1.00 91.25 90 LEU A N 1
ATOM 686 C CA . LEU A 1 90 ? 2.265 -2.767 1.106 1.00 91.25 90 LEU A CA 1
ATOM 687 C C . LEU A 1 90 ? 1.458 -3.574 2.118 1.00 91.25 90 LEU A C 1
ATOM 689 O O . LEU A 1 90 ? 1.871 -3.745 3.259 1.00 91.25 90 LEU A O 1
ATOM 693 N N . ALA A 1 91 ? 0.315 -4.085 1.694 1.00 90.44 91 ALA A N 1
ATOM 694 C CA . ALA A 1 91 ? -0.590 -4.871 2.508 1.00 90.44 91 ALA A CA 1
ATOM 695 C C . ALA A 1 91 ? -0.667 -6.311 2.007 1.00 90.44 91 ALA A C 1
ATOM 697 O O . ALA A 1 91 ? -0.923 -6.577 0.828 1.00 90.44 91 ALA A O 1
ATOM 698 N N . ALA A 1 92 ? -0.466 -7.234 2.938 1.00 87.31 92 ALA A N 1
ATOM 699 C CA . ALA A 1 92 ? -0.858 -8.632 2.852 1.00 87.31 92 ALA A CA 1
ATOM 700 C C . ALA A 1 92 ? -2.025 -8.877 3.828 1.00 87.31 92 ALA A C 1
ATOM 702 O O . ALA A 1 92 ? -2.237 -8.053 4.721 1.00 87.31 92 ALA A O 1
ATOM 703 N N . PRO A 1 93 ? -2.777 -9.987 3.707 1.00 83.38 93 PRO A N 1
ATOM 704 C CA . PRO A 1 93 ? -3.943 -10.231 4.556 1.00 83.38 93 PRO A CA 1
ATOM 705 C C . PRO A 1 93 ? -3.680 -10.103 6.063 1.00 83.38 93 PRO A C 1
ATOM 707 O O . PRO A 1 93 ? -4.528 -9.601 6.793 1.00 83.38 93 PRO A O 1
ATOM 710 N N . GLU A 1 94 ? -2.489 -10.499 6.508 1.00 84.25 94 GLU A N 1
ATOM 711 C CA . GLU A 1 94 ? -2.122 -10.530 7.928 1.00 84.25 94 GLU A CA 1
ATOM 712 C C . GLU A 1 94 ? -1.124 -9.436 8.321 1.00 84.25 94 GLU A C 1
ATOM 714 O O . GLU A 1 94 ? -1.040 -9.097 9.495 1.00 84.25 94 GLU A O 1
ATOM 719 N N . ASN A 1 95 ? -0.418 -8.836 7.352 1.00 84.62 95 ASN A N 1
ATOM 720 C CA . ASN A 1 95 ? 0.739 -7.978 7.618 1.00 84.62 95 ASN A CA 1
ATOM 721 C C . ASN A 1 95 ? 0.709 -6.681 6.799 1.00 84.62 95 ASN A C 1
ATOM 723 O O . ASN A 1 95 ? 0.241 -6.654 5.656 1.00 84.62 95 ASN A O 1
ATOM 727 N N . LEU A 1 96 ? 1.296 -5.621 7.356 1.00 87.88 96 LEU A N 1
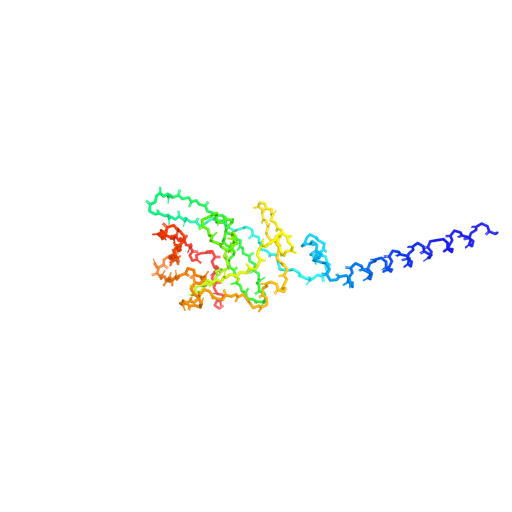ATOM 728 C CA . LEU A 1 96 ? 1.632 -4.394 6.634 1.00 87.88 96 LEU A CA 1
ATOM 729 C C . LEU A 1 96 ? 3.142 -4.217 6.546 1.00 87.88 96 LEU A C 1
ATOM 731 O O . LEU A 1 96 ? 3.873 -4.530 7.482 1.00 87.88 96 LEU A O 1
ATOM 735 N N . PHE A 1 97 ? 3.600 -3.649 5.436 1.00 86.12 97 PHE A N 1
ATOM 736 C CA . PHE A 1 97 ? 5.010 -3.412 5.181 1.00 86.12 97 PHE A CA 1
ATOM 737 C C . PHE A 1 97 ? 5.260 -2.005 4.642 1.00 86.12 97 PHE A C 1
ATOM 739 O O . PHE A 1 97 ? 4.479 -1.463 3.851 1.00 86.12 97 PHE A O 1
ATOM 746 N N . TRP A 1 98 ? 6.411 -1.461 5.024 1.00 84.50 98 TRP A N 1
ATOM 747 C CA . TRP A 1 98 ? 7.040 -0.320 4.380 1.00 84.50 98 TRP A CA 1
ATOM 748 C C . TRP A 1 98 ? 7.942 -0.754 3.236 1.00 84.50 98 TRP A C 1
ATOM 750 O O . TRP A 1 98 ? 8.561 -1.820 3.254 1.00 84.50 98 TRP A O 1
ATOM 760 N N . PHE A 1 99 ? 8.087 0.149 2.281 1.00 84.31 99 PHE A N 1
ATOM 761 C CA . PHE A 1 99 ? 9.151 0.125 1.294 1.00 84.31 99 PHE A CA 1
ATOM 762 C C . PHE A 1 99 ? 9.580 1.566 1.008 1.00 84.31 99 PHE A C 1
ATOM 764 O O . PHE A 1 99 ? 8.879 2.515 1.363 1.00 84.31 99 PHE A O 1
ATOM 771 N N . ASP A 1 100 ? 10.738 1.735 0.380 1.00 81.81 100 ASP A N 1
ATOM 772 C CA . ASP A 1 100 ? 11.193 3.050 -0.060 1.00 81.81 100 ASP A CA 1
ATOM 773 C C . ASP A 1 100 ? 10.397 3.494 -1.298 1.00 81.81 100 ASP A C 1
ATOM 775 O O . ASP A 1 100 ? 10.658 3.060 -2.423 1.00 81.81 100 ASP A O 1
ATOM 779 N N . ASP A 1 101 ? 9.411 4.366 -1.082 1.00 85.19 101 ASP A N 1
ATOM 780 C CA . ASP A 1 101 ? 8.558 4.941 -2.123 1.00 85.19 101 ASP A CA 1
ATOM 781 C C . ASP A 1 101 ? 9.083 6.281 -2.673 1.00 85.19 101 ASP A C 1
ATOM 783 O O . ASP A 1 101 ? 8.338 7.040 -3.308 1.00 85.19 101 ASP A O 1
ATOM 787 N N . SER A 1 102 ? 10.363 6.594 -2.447 1.00 84.06 102 SER A N 1
ATOM 788 C CA . SER A 1 102 ? 10.981 7.808 -2.973 1.00 84.06 102 SER A CA 1
ATOM 789 C C . SER A 1 102 ? 10.876 7.880 -4.504 1.00 84.06 102 SER A C 1
ATOM 791 O O . SER A 1 102 ? 10.823 6.852 -5.181 1.00 84.06 102 SER A O 1
ATOM 793 N N . PRO A 1 103 ? 10.929 9.081 -5.113 1.00 82.75 103 PRO A N 1
ATOM 794 C CA . PRO A 1 103 ? 10.882 9.227 -6.574 1.00 82.75 103 PRO A CA 1
ATOM 795 C C . PRO A 1 103 ? 11.986 8.467 -7.335 1.00 82.75 103 PRO A C 1
ATOM 797 O O . PRO A 1 103 ? 11.876 8.241 -8.541 1.00 82.75 103 PRO A O 1
ATOM 800 N N . ALA A 1 104 ? 13.064 8.084 -6.642 1.00 80.31 104 ALA A N 1
ATOM 801 C CA . ALA A 1 104 ? 14.135 7.247 -7.171 1.00 80.31 104 ALA A CA 1
ATOM 802 C C . ALA A 1 104 ? 13.720 5.775 -7.347 1.00 80.31 104 ALA A C 1
ATOM 804 O O . ALA A 1 104 ? 14.263 5.092 -8.220 1.00 80.31 104 ALA A O 1
ATOM 805 N N . ASN A 1 105 ? 12.771 5.299 -6.537 1.00 81.88 105 ASN A N 1
ATOM 806 C CA . ASN A 1 105 ? 12.363 3.898 -6.434 1.00 81.88 105 ASN A CA 1
ATOM 807 C C . ASN A 1 105 ? 10.892 3.665 -6.803 1.00 81.88 105 ASN A C 1
ATOM 809 O O . ASN A 1 105 ? 10.524 2.541 -7.136 1.00 81.88 105 ASN A O 1
ATOM 813 N N . CYS A 1 106 ? 10.076 4.719 -6.839 1.00 86.19 106 CYS A N 1
ATOM 814 C CA . CYS A 1 106 ? 8.652 4.663 -7.137 1.00 86.19 106 CYS A CA 1
ATOM 815 C C . CYS A 1 106 ? 8.235 5.736 -8.156 1.00 86.19 106 CYS A C 1
ATOM 817 O O . CYS A 1 106 ? 8.618 6.904 -8.068 1.00 86.19 106 CYS A O 1
ATOM 819 N N . SER A 1 107 ? 7.420 5.338 -9.132 1.00 87.62 107 SER A N 1
ATOM 820 C CA . SER A 1 107 ? 6.747 6.231 -10.075 1.00 87.62 107 SER A CA 1
ATOM 821 C C . SER A 1 107 ? 5.243 5.998 -10.019 1.00 87.62 107 SER A C 1
ATOM 823 O O . SER A 1 107 ? 4.778 4.860 -10.067 1.00 87.62 107 SER A O 1
ATOM 825 N N . VAL A 1 108 ? 4.485 7.088 -9.920 1.00 87.69 108 VAL A N 1
ATOM 826 C CA . VAL A 1 108 ? 3.045 7.064 -9.654 1.00 87.69 108 VAL A CA 1
ATOM 827 C C . VAL A 1 108 ? 2.295 7.715 -10.808 1.00 87.69 108 VAL A C 1
ATOM 829 O O . VAL A 1 108 ? 2.636 8.805 -11.260 1.00 87.69 108 VAL A O 1
ATOM 832 N N . SER A 1 109 ? 1.233 7.050 -11.241 1.00 88.06 109 SER A N 1
ATOM 833 C CA . SER A 1 109 ? 0.191 7.575 -12.118 1.00 88.06 109 SER A CA 1
ATOM 834 C C . SER A 1 109 ? -1.174 7.227 -11.526 1.00 88.06 109 SER A C 1
ATOM 836 O O . SER A 1 109 ? -1.269 6.384 -10.637 1.00 88.06 109 SER A O 1
ATOM 838 N N . GLU A 1 110 ? -2.246 7.823 -12.044 1.00 86.50 110 GLU A N 1
ATOM 839 C CA . GLU A 1 110 ? -3.603 7.579 -11.535 1.00 86.50 110 GLU A CA 1
ATOM 840 C C . GLU A 1 110 ? -4.023 6.098 -11.586 1.00 86.50 110 GLU A C 1
ATOM 842 O O . GLU A 1 110 ? -4.798 5.631 -10.752 1.00 86.50 110 GLU A O 1
ATOM 847 N N . GLN A 1 111 ? -3.518 5.353 -12.572 1.00 89.88 111 GLN A N 1
ATOM 848 C CA . GLN A 1 111 ? -3.925 3.969 -12.832 1.00 89.88 111 GLN A CA 1
ATOM 849 C C . GLN A 1 111 ? -2.873 2.941 -12.419 1.00 89.88 111 GLN A C 1
ATOM 851 O O . GLN A 1 111 ? -3.188 1.757 -12.295 1.00 89.88 111 GLN A O 1
ATOM 856 N N . LYS A 1 112 ? -1.616 3.359 -12.246 1.00 91.12 112 LYS A N 1
ATOM 857 C CA . LYS A 1 112 ? -0.490 2.453 -12.015 1.00 91.12 112 LYS A CA 1
ATOM 858 C C . LYS A 1 112 ? 0.554 3.062 -11.100 1.00 91.12 112 LYS A C 1
ATOM 860 O O . LYS A 1 112 ? 0.885 4.240 -11.238 1.00 91.12 112 LYS A O 1
ATOM 865 N N . VAL A 1 113 ? 1.151 2.213 -10.276 1.00 90.25 113 VAL A N 1
ATOM 866 C CA . VAL A 1 113 ? 2.367 2.510 -9.525 1.00 90.25 113 VAL A CA 1
ATOM 867 C C . VAL A 1 113 ? 3.445 1.523 -9.950 1.00 90.25 113 VAL A C 1
ATOM 869 O O . VAL A 1 113 ? 3.234 0.316 -9.901 1.00 90.25 113 VAL A O 1
ATOM 872 N N . SER A 1 114 ? 4.588 2.030 -10.401 1.00 88.94 114 SER A N 1
ATOM 873 C CA . SER A 1 114 ? 5.761 1.221 -10.730 1.00 88.94 114 SER A CA 1
ATOM 874 C C . SER A 1 114 ? 6.788 1.380 -9.622 1.00 88.94 114 SER A C 1
ATOM 876 O O . SER A 1 114 ? 7.199 2.503 -9.331 1.00 88.94 114 SER A O 1
ATOM 878 N N . VAL A 1 115 ? 7.238 0.268 -9.055 1.00 87.75 115 VAL A N 1
ATOM 879 C CA . VAL A 1 115 ? 8.210 0.233 -7.961 1.00 87.75 115 VAL A CA 1
ATOM 880 C C . VAL A 1 115 ? 9.393 -0.624 -8.385 1.00 87.75 115 VAL A C 1
ATOM 882 O O . VAL A 1 115 ? 9.204 -1.677 -8.990 1.00 87.75 115 VAL A O 1
ATOM 885 N N . LYS A 1 116 ? 10.614 -0.183 -8.093 1.00 84.19 116 LYS A N 1
ATOM 886 C CA . LYS A 1 116 ? 11.807 -1.002 -8.317 1.00 84.19 116 LYS A CA 1
ATOM 887 C C . LYS A 1 116 ? 11.754 -2.283 -7.499 1.00 84.19 116 LYS A C 1
ATOM 889 O O . LYS A 1 116 ? 11.403 -2.256 -6.321 1.00 84.19 116 LYS A O 1
ATOM 894 N N . TYR A 1 117 ? 12.148 -3.385 -8.118 1.00 77.94 117 TYR A N 1
ATOM 895 C CA . TYR A 1 117 ? 12.155 -4.699 -7.491 1.00 77.94 117 TYR A CA 1
ATOM 896 C C . TYR A 1 117 ? 13.017 -4.723 -6.220 1.00 77.94 117 TYR A C 1
ATOM 898 O O . TYR A 1 117 ? 12.628 -5.316 -5.217 1.00 77.94 117 TYR A O 1
ATOM 906 N N . GLU A 1 118 ? 14.144 -4.008 -6.206 1.00 76.56 118 GLU A N 1
ATOM 907 C CA . GLU A 1 118 ? 15.048 -3.946 -5.054 1.00 76.56 118 GLU A CA 1
ATOM 908 C C . GLU A 1 118 ? 14.389 -3.324 -3.819 1.00 76.56 118 GLU A C 1
ATOM 910 O O . GLU A 1 118 ? 14.655 -3.757 -2.700 1.00 76.56 118 GLU A O 1
ATOM 915 N N . ALA A 1 119 ? 13.477 -2.365 -4.010 1.00 79.00 119 ALA A N 1
ATOM 916 C CA . ALA A 1 119 ? 12.706 -1.783 -2.913 1.00 79.00 119 ALA A CA 1
ATOM 917 C C . ALA A 1 119 ? 11.685 -2.777 -2.321 1.00 79.00 119 ALA A C 1
ATOM 919 O O . ALA A 1 119 ? 11.188 -2.562 -1.218 1.00 79.00 119 ALA A O 1
ATOM 920 N N . LEU A 1 120 ? 11.389 -3.871 -3.032 1.00 78.88 120 LEU A N 1
ATOM 921 C CA . LEU A 1 120 ? 10.418 -4.903 -2.660 1.00 78.88 120 LEU A CA 1
ATOM 922 C C . LEU A 1 120 ? 11.063 -6.237 -2.258 1.00 78.88 120 LEU A C 1
ATOM 924 O O . LEU A 1 120 ? 10.344 -7.164 -1.885 1.00 78.88 120 LEU A O 1
ATOM 928 N N . LEU A 1 121 ? 12.392 -6.369 -2.336 1.00 69.12 121 LEU A N 1
ATOM 929 C CA . LEU A 1 121 ? 13.102 -7.606 -1.989 1.00 69.12 121 LEU A CA 1
ATOM 930 C C . LEU A 1 121 ? 12.952 -7.959 -0.507 1.00 69.12 121 LEU A C 1
ATOM 932 O O . LEU A 1 121 ? 12.705 -9.113 -0.154 1.00 69.12 121 LEU A O 1
ATOM 936 N N . THR A 1 122 ? 13.072 -6.949 0.348 1.00 66.75 122 THR A N 1
ATOM 937 C CA . THR A 1 122 ? 12.963 -7.063 1.803 1.00 66.75 122 THR A CA 1
ATOM 938 C C . THR A 1 122 ? 12.090 -5.921 2.313 1.00 66.75 122 THR A C 1
ATOM 940 O O . THR A 1 122 ? 12.612 -4.974 2.910 1.00 66.75 122 THR A O 1
ATOM 943 N N . PRO A 1 123 ? 10.775 -5.946 2.024 1.00 63.53 123 PRO A N 1
ATOM 944 C CA . PRO A 1 123 ? 9.893 -4.914 2.531 1.00 63.53 123 PRO A CA 1
ATOM 945 C C . PRO A 1 123 ? 9.927 -5.010 4.060 1.00 63.53 123 PRO A C 1
ATOM 947 O O . PRO A 1 123 ? 9.900 -6.104 4.629 1.00 63.53 123 PRO A O 1
ATOM 950 N N . CYS A 1 124 ? 10.074 -3.869 4.722 1.00 68.88 124 CYS A N 1
ATOM 951 C CA . CYS A 1 124 ? 10.202 -3.826 6.171 1.00 68.88 124 CYS A CA 1
ATOM 952 C C . CYS A 1 124 ? 8.813 -4.058 6.753 1.00 68.88 124 CYS A C 1
ATOM 954 O O . CYS A 1 124 ? 7.941 -3.195 6.634 1.00 68.88 124 CYS A O 1
ATOM 956 N N . GLU A 1 125 ? 8.589 -5.244 7.318 1.00 69.69 125 GLU A N 1
ATOM 957 C CA . GLU A 1 125 ? 7.354 -5.517 8.040 1.00 69.69 125 GLU A CA 1
ATOM 958 C C . GLU A 1 125 ? 7.224 -4.489 9.154 1.00 69.69 125 GLU A C 1
ATOM 960 O O . GLU A 1 125 ? 8.146 -4.274 9.945 1.00 69.69 125 GLU A O 1
ATOM 965 N N . ILE A 1 126 ? 6.075 -3.827 9.200 1.00 68.12 126 ILE A N 1
ATOM 966 C CA . ILE A 1 126 ? 5.734 -3.023 10.357 1.00 68.12 126 ILE A CA 1
ATOM 967 C C . ILE A 1 126 ? 5.588 -4.049 11.470 1.00 68.12 126 ILE A C 1
ATOM 969 O O . ILE A 1 126 ? 4.725 -4.902 11.393 1.00 68.12 126 ILE A O 1
ATOM 973 N N . THR A 1 127 ? 6.474 -4.056 12.452 1.00 58.50 127 THR A N 1
ATOM 974 C CA . THR A 1 127 ? 6.367 -4.918 13.635 1.00 58.50 127 THR A CA 1
ATOM 975 C C . THR A 1 127 ? 6.419 -4.037 14.876 1.00 58.50 127 THR A C 1
ATOM 977 O O . THR A 1 127 ? 6.748 -2.846 14.802 1.00 58.50 127 THR A O 1
ATOM 980 N N . GLU A 1 128 ? 6.025 -4.574 16.032 1.00 48.25 128 GLU A N 1
ATOM 981 C CA . GLU A 1 128 ? 6.102 -3.826 17.285 1.00 48.25 128 GLU A CA 1
ATOM 982 C C . GLU A 1 128 ? 7.530 -3.325 17.551 1.00 48.25 128 GLU A C 1
ATOM 984 O O . GLU A 1 128 ? 8.472 -4.104 17.656 1.00 48.25 128 GLU A O 1
ATOM 989 N N . LYS A 1 129 ? 7.656 -1.998 17.691 1.00 47.44 129 LYS A N 1
ATOM 990 C CA . LYS A 1 129 ? 8.834 -1.251 18.164 1.00 47.44 129 LYS A CA 1
ATOM 991 C C . LYS A 1 129 ? 10.192 -1.816 17.721 1.00 47.44 129 LYS A C 1
ATOM 993 O O . LYS A 1 129 ? 11.106 -1.921 18.538 1.00 47.44 129 LYS A O 1
ATOM 998 N N . GLU A 1 130 ? 10.408 -2.005 16.422 1.00 40.84 130 GLU A N 1
ATOM 999 C CA . GLU A 1 130 ? 11.782 -1.907 15.927 1.00 40.84 130 GLU A 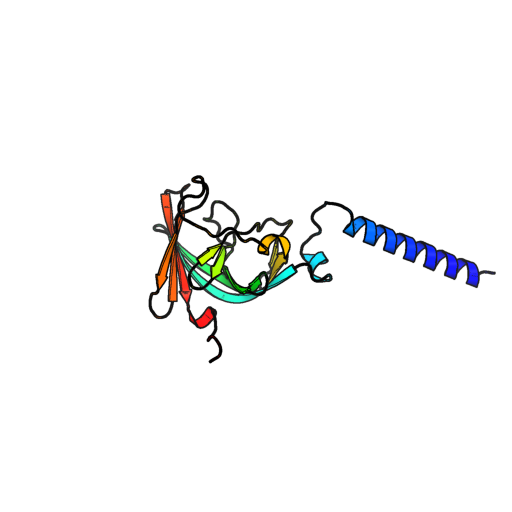CA 1
ATOM 1000 C C . GLU A 1 130 ? 12.231 -0.437 16.038 1.00 40.84 130 GLU A C 1
ATOM 1002 O O . GLU A 1 130 ? 11.798 0.460 15.310 1.00 40.84 130 GLU A O 1
ATOM 1007 N N . ASN A 1 131 ? 13.051 -0.176 17.058 1.00 45.59 131 ASN A N 1
ATOM 1008 C CA . ASN A 1 131 ? 13.777 1.070 17.320 1.00 45.59 131 ASN A CA 1
ATOM 1009 C C . ASN A 1 131 ? 12.951 2.345 17.582 1.00 45.59 131 ASN A C 1
ATOM 1011 O O . ASN A 1 131 ? 13.542 3.407 17.736 1.00 45.59 131 ASN A O 1
ATOM 1015 N N . GLY A 1 132 ? 11.620 2.272 17.707 1.00 48.25 132 GLY A N 1
ATOM 1016 C CA . GLY A 1 132 ? 10.754 3.435 17.987 1.00 48.25 132 GLY A CA 1
ATOM 1017 C C . GLY A 1 132 ? 10.471 4.318 16.765 1.00 48.25 132 GLY A C 1
ATOM 1018 O O . GLY A 1 132 ? 10.034 5.455 16.913 1.00 48.25 132 GLY A O 1
ATOM 1019 N N . TRP A 1 133 ? 10.775 3.808 15.568 1.00 47.69 133 TRP A N 1
ATOM 1020 C CA . TRP A 1 133 ? 10.773 4.565 14.310 1.00 47.69 133 TRP A CA 1
ATOM 1021 C C . TRP A 1 133 ? 9.567 4.231 13.419 1.00 47.69 133 TRP A C 1
ATOM 1023 O O . TRP A 1 133 ? 9.305 4.952 12.457 1.00 47.69 133 TRP A O 1
ATOM 1033 N N . CYS A 1 134 ? 8.821 3.174 13.754 1.00 54.34 134 CYS A N 1
ATOM 1034 C CA . CYS A 1 134 ? 7.649 2.716 13.013 1.00 54.34 134 CYS A CA 1
ATOM 1035 C C . CYS A 1 134 ? 6.379 2.789 13.881 1.00 54.34 134 CYS A C 1
ATOM 1037 O O . CYS A 1 134 ? 6.439 2.474 15.075 1.00 54.34 134 CYS A O 1
ATOM 1039 N N . PRO A 1 135 ? 5.230 3.194 13.304 1.00 63.50 135 PRO A N 1
ATOM 1040 C CA . PRO A 1 135 ? 3.944 3.128 13.986 1.00 63.50 135 PRO A CA 1
ATOM 1041 C C . PRO A 1 135 ? 3.646 1.677 14.380 1.00 63.50 135 PRO A C 1
ATOM 1043 O O . PRO A 1 135 ? 3.737 0.786 13.538 1.00 63.50 135 PRO A O 1
ATOM 1046 N N . ALA A 1 136 ? 3.283 1.426 15.641 1.00 72.75 136 ALA A N 1
ATOM 1047 C CA . ALA A 1 136 ? 2.692 0.139 16.001 1.00 72.75 136 ALA A CA 1
ATOM 1048 C C . ALA A 1 136 ? 1.399 -0.037 15.199 1.00 72.75 136 ALA A C 1
ATOM 1050 O O . ALA A 1 136 ? 0.697 0.945 14.941 1.00 72.75 136 ALA A O 1
ATOM 1051 N N . TYR A 1 137 ? 1.081 -1.264 14.805 1.00 80.38 137 TYR A N 1
ATOM 1052 C CA . TYR A 1 137 ? -0.168 -1.541 14.115 1.00 80.38 137 TYR A CA 1
ATOM 1053 C C . TYR A 1 137 ? -0.817 -2.818 14.623 1.00 80.38 137 TYR A C 1
ATOM 1055 O O . TYR A 1 137 ? -0.149 -3.719 15.127 1.00 80.38 137 TYR A O 1
ATOM 1063 N N . THR A 1 138 ? -2.132 -2.881 14.478 1.00 86.62 138 THR A N 1
ATOM 1064 C CA . THR A 1 138 ? -2.907 -4.097 14.683 1.00 86.62 138 THR A CA 1
ATOM 1065 C C . THR A 1 138 ? -3.693 -4.413 13.424 1.00 86.62 138 THR A C 1
ATOM 1067 O O . THR A 1 138 ? -4.161 -3.515 12.715 1.00 86.62 138 THR A O 1
ATOM 1070 N N . VAL A 1 139 ? -3.838 -5.705 13.150 1.00 89.12 139 VAL A N 1
ATOM 1071 C CA . VAL A 1 139 ? -4.666 -6.220 12.061 1.00 89.12 139 VAL A CA 1
ATOM 1072 C C . VAL A 1 139 ? -5.847 -6.936 12.686 1.00 89.12 139 VAL A C 1
ATOM 1074 O O . VAL A 1 139 ? -5.681 -7.800 13.541 1.00 89.12 139 VAL A O 1
ATOM 1077 N N . THR A 1 140 ? -7.054 -6.530 12.311 1.00 90.25 140 THR A N 1
ATOM 1078 C CA . THR A 1 140 ? -8.293 -7.152 12.778 1.00 90.25 140 THR A CA 1
ATOM 1079 C C . THR A 1 140 ? -9.091 -7.640 11.585 1.00 90.25 140 THR A C 1
ATOM 1081 O O . THR A 1 140 ? -9.402 -6.875 10.671 1.00 90.25 140 THR A O 1
ATOM 1084 N N . ASP A 1 141 ? -9.458 -8.915 11.613 1.00 86.75 141 ASP A N 1
ATOM 1085 C CA . ASP A 1 141 ? -10.428 -9.467 10.680 1.00 86.75 141 ASP A CA 1
ATOM 1086 C C . ASP A 1 141 ? -11.845 -9.040 11.100 1.00 86.75 141 ASP A C 1
ATOM 1088 O O . ASP A 1 141 ? -12.294 -9.341 12.206 1.00 86.75 141 ASP A O 1
ATOM 1092 N N . SER A 1 142 ? -12.545 -8.323 10.220 1.00 84.06 142 SER A N 1
ATOM 1093 C CA . SER A 1 142 ? -13.918 -7.846 10.438 1.00 84.06 142 SER A CA 1
ATOM 1094 C C . SER A 1 142 ? -14.962 -8.604 9.605 1.00 84.06 142 SER A C 1
ATOM 1096 O O . SER A 1 142 ? -16.046 -8.092 9.331 1.00 84.06 142 SER A O 1
ATOM 1098 N N . GLY A 1 143 ? -14.647 -9.831 9.182 1.00 84.31 143 GLY A N 1
ATOM 1099 C CA . GLY A 1 143 ? -15.500 -10.655 8.328 1.00 84.31 143 GLY A CA 1
ATOM 1100 C C . GLY A 1 143 ? -15.287 -10.330 6.853 1.00 84.31 143 GLY A C 1
ATOM 1101 O O . GLY A 1 143 ? -14.544 -11.041 6.175 1.00 84.31 143 GLY A O 1
ATOM 1102 N N . ASP A 1 144 ? -15.892 -9.245 6.367 1.00 88.56 144 ASP A N 1
ATOM 1103 C CA . ASP A 1 144 ? -15.865 -8.855 4.944 1.00 88.56 144 ASP A CA 1
ATOM 1104 C C . ASP A 1 144 ? -14.674 -7.957 4.573 1.00 88.56 144 ASP A C 1
ATOM 1106 O O . ASP A 1 144 ? -14.369 -7.744 3.393 1.00 88.56 144 ASP A O 1
ATOM 1110 N N . ALA A 1 145 ? -13.966 -7.442 5.574 1.00 89.88 145 ALA A N 1
ATOM 1111 C CA . ALA A 1 145 ? -12.826 -6.563 5.391 1.00 89.88 145 ALA A CA 1
ATOM 1112 C C . ALA A 1 145 ? -11.725 -6.832 6.417 1.00 89.88 145 ALA A C 1
ATOM 1114 O O . ALA A 1 145 ? -11.962 -7.400 7.488 1.00 89.88 145 ALA A O 1
ATOM 1115 N N . ILE A 1 146 ? -10.516 -6.406 6.075 1.00 91.56 146 ILE A N 1
ATOM 1116 C CA . ILE A 1 146 ? -9.376 -6.377 6.982 1.00 91.56 146 ILE A CA 1
ATOM 1117 C C . ILE A 1 146 ? -9.210 -4.937 7.449 1.00 91.56 146 ILE A C 1
ATOM 1119 O O . ILE A 1 146 ? -9.095 -4.015 6.639 1.00 91.56 146 ILE A O 1
ATOM 1123 N N . LEU A 1 147 ? -9.222 -4.752 8.765 1.00 93.12 147 LEU A N 1
ATOM 1124 C CA . LEU A 1 147 ? -8.992 -3.469 9.401 1.00 93.12 147 LEU A CA 1
ATOM 1125 C C . LEU A 1 147 ? -7.545 -3.403 9.879 1.00 93.12 147 LEU A C 1
ATOM 1127 O O . LEU A 1 147 ? -7.163 -4.101 10.818 1.00 93.12 147 LEU A O 1
ATOM 1131 N N . TYR A 1 148 ? -6.767 -2.516 9.272 1.00 91.19 148 TYR A N 1
ATOM 1132 C CA . TYR A 1 148 ? -5.444 -2.162 9.765 1.00 91.19 148 TYR A CA 1
ATOM 1133 C C . TYR A 1 148 ? -5.539 -0.899 10.610 1.00 91.19 148 TYR A C 1
ATOM 1135 O O . TYR A 1 148 ? -6.097 0.104 10.172 1.00 91.19 148 TYR A O 1
ATOM 1143 N N . THR A 1 149 ? -4.989 -0.931 11.815 1.00 90.19 149 THR A N 1
ATOM 1144 C CA . THR A 1 149 ? -5.003 0.204 12.741 1.00 90.19 149 THR A CA 1
ATOM 1145 C C . THR A 1 149 ? -3.568 0.578 13.068 1.00 90.19 149 THR A C 1
ATOM 1147 O O . THR A 1 149 ? -2.906 -0.178 13.762 1.00 90.19 149 THR A O 1
ATOM 1150 N N . LEU A 1 150 ? -3.081 1.716 12.570 1.00 87.69 150 LEU A N 1
ATOM 1151 C CA . LEU A 1 150 ? -1.718 2.211 12.776 1.00 87.69 150 LEU A CA 1
ATOM 1152 C C . LEU A 1 150 ? -1.705 3.358 13.794 1.00 87.69 150 LEU A C 1
ATOM 1154 O O . LEU A 1 150 ? -2.465 4.316 13.663 1.00 87.69 150 LEU A O 1
ATOM 1158 N N . SER A 1 151 ? -0.812 3.311 14.777 1.00 84.62 151 SER A N 1
ATOM 1159 C CA . SER A 1 151 ? -0.584 4.394 15.740 1.00 84.62 151 SER A CA 1
ATOM 1160 C C . SER A 1 151 ? 0.474 5.363 15.221 1.00 84.62 151 SER A C 1
ATOM 1162 O O . SER A 1 151 ? 1.651 5.021 15.200 1.00 84.62 151 SER A O 1
ATOM 1164 N N . LEU A 1 152 ? 0.079 6.574 14.832 1.00 78.75 152 LEU A N 1
ATOM 1165 C CA . LEU A 1 152 ? 0.969 7.592 14.273 1.00 78.75 152 LEU A CA 1
ATOM 1166 C C . LEU A 1 152 ? 1.717 8.326 15.406 1.00 78.75 152 LEU A C 1
ATOM 1168 O O . LEU A 1 152 ? 1.092 9.095 16.141 1.00 78.75 152 LEU A O 1
ATOM 1172 N N . PRO A 1 153 ? 3.042 8.133 15.574 1.00 69.06 153 PRO A N 1
ATOM 1173 C CA . PRO A 1 153 ? 3.762 8.664 16.735 1.00 69.06 153 PRO A CA 1
ATOM 1174 C C . PRO A 1 153 ? 3.832 10.194 16.752 1.00 69.06 153 PRO A C 1
ATOM 1176 O O . PRO A 1 153 ? 3.789 10.801 17.816 1.00 69.06 153 PRO A O 1
ATOM 1179 N N . GLU A 1 154 ? 3.923 10.820 15.576 1.00 71.12 154 GLU A N 1
ATOM 1180 C CA . GLU A 1 154 ? 4.117 12.269 15.439 1.00 71.12 154 GLU A CA 1
ATOM 1181 C C . GLU A 1 154 ? 2.869 13.075 15.804 1.00 71.12 154 GLU A C 1
ATOM 1183 O O . GLU A 1 154 ? 2.970 14.163 16.367 1.00 71.12 154 GLU A O 1
ATOM 1188 N N . THR A 1 155 ? 1.685 12.536 15.511 1.00 72.81 155 THR A N 1
ATOM 1189 C CA . THR A 1 155 ? 0.405 13.214 15.753 1.00 72.81 155 THR A CA 1
ATOM 1190 C C . THR A 1 155 ? -0.326 12.683 16.981 1.00 72.81 155 THR A C 1
ATOM 1192 O O . THR A 1 155 ? -1.331 13.261 17.384 1.00 72.81 155 THR A O 1
ATOM 1195 N N . SER A 1 156 ? 0.156 11.590 17.587 1.00 76.31 156 SER A N 1
ATOM 1196 C CA . SER A 1 156 ? -0.572 10.833 18.619 1.00 76.31 156 SER A CA 1
ATOM 1197 C C . SER A 1 156 ? -1.977 10.390 18.173 1.00 76.31 156 SER A C 1
ATOM 1199 O O . SER A 1 156 ? -2.838 10.102 19.004 1.00 76.31 156 SER A O 1
ATOM 1201 N N . GLU A 1 157 ? -2.223 10.327 16.860 1.00 83.06 157 GLU A N 1
ATOM 1202 C CA . GLU A 1 157 ? -3.478 9.850 16.287 1.00 83.06 157 GLU A CA 1
ATOM 1203 C C . GLU A 1 157 ? -3.377 8.379 15.871 1.00 83.06 157 GLU A C 1
ATOM 1205 O O . GLU A 1 157 ? -2.304 7.789 15.751 1.00 83.06 157 GLU A O 1
ATOM 1210 N N . THR A 1 158 ? -4.534 7.770 15.628 1.00 88.06 158 THR A N 1
ATOM 1211 C CA . THR A 1 158 ? -4.629 6.428 15.055 1.00 88.06 158 THR A CA 1
ATOM 1212 C C . THR A 1 158 ? -5.211 6.517 13.651 1.00 88.06 158 THR A C 1
ATOM 1214 O O . THR A 1 158 ? -6.272 7.109 13.465 1.00 88.06 158 THR A O 1
ATOM 1217 N N . LEU A 1 159 ? -4.537 5.917 12.675 1.00 90.06 159 LEU A N 1
ATOM 1218 C CA . LEU A 1 159 ? -5.034 5.744 11.318 1.00 90.06 159 LEU A CA 1
ATOM 1219 C C . LEU A 1 159 ? -5.643 4.351 11.180 1.00 90.06 159 LEU A C 1
ATOM 1221 O O . LEU A 1 159 ? -4.955 3.344 11.303 1.00 90.06 159 LEU A O 1
ATOM 1225 N N . GLN A 1 160 ? -6.932 4.299 10.890 1.00 93.06 160 GLN A N 1
ATOM 1226 C CA . GLN A 1 160 ? -7.640 3.084 10.520 1.00 93.06 160 GLN A CA 1
ATOM 1227 C C . GLN A 1 160 ? -7.745 3.001 9.002 1.00 93.06 160 GLN A C 1
ATOM 1229 O O . GLN A 1 160 ? -8.149 3.969 8.361 1.00 93.06 160 GLN A O 1
ATOM 1234 N N . ILE A 1 161 ? -7.405 1.849 8.437 1.00 93.56 161 ILE A N 1
ATOM 1235 C CA . ILE A 1 161 ? -7.523 1.535 7.016 1.00 93.56 161 ILE A CA 1
ATOM 1236 C C . ILE A 1 161 ? -8.416 0.308 6.904 1.00 93.56 161 ILE A C 1
ATOM 1238 O O . ILE A 1 161 ? -8.044 -0.785 7.327 1.00 93.56 161 ILE A O 1
ATOM 1242 N N . ASN A 1 162 ? -9.603 0.504 6.347 1.00 93.69 162 ASN A N 1
ATOM 1243 C CA . ASN A 1 162 ? -10.564 -0.554 6.102 1.00 93.69 162 ASN A CA 1
ATOM 1244 C C . ASN A 1 162 ? -10.422 -1.031 4.653 1.00 93.69 162 ASN A C 1
ATOM 1246 O O . ASN A 1 162 ? -10.747 -0.299 3.712 1.00 93.69 162 ASN A O 1
ATOM 1250 N N . LEU A 1 163 ? -9.900 -2.246 4.478 1.00 92.81 163 LEU A N 1
ATOM 1251 C CA . LEU A 1 163 ? -9.611 -2.826 3.174 1.00 92.81 163 LEU A CA 1
ATOM 1252 C C . LEU A 1 163 ? -10.537 -4.024 2.901 1.00 92.81 163 LEU A C 1
ATOM 1254 O O . LEU A 1 163 ? -10.391 -5.066 3.546 1.00 92.81 163 LEU A O 1
ATOM 1258 N N . PRO A 1 164 ? -11.472 -3.927 1.937 1.00 90.62 164 PRO A N 1
ATOM 1259 C CA . PRO A 1 164 ? -12.368 -5.033 1.608 1.00 90.62 164 PRO A CA 1
ATOM 1260 C C . PRO A 1 164 ? -11.604 -6.294 1.189 1.00 90.62 164 PRO A C 1
ATOM 1262 O O . PRO A 1 164 ? -10.730 -6.240 0.321 1.00 90.62 164 PRO A O 1
ATOM 1265 N N . LYS A 1 165 ? -11.973 -7.461 1.734 1.00 88.12 165 LYS A N 1
ATOM 1266 C CA . LYS A 1 165 ? -11.315 -8.735 1.386 1.00 88.12 165 LYS A CA 1
ATOM 1267 C C . LYS A 1 165 ? -11.496 -9.119 -0.078 1.00 88.12 165 LYS A C 1
ATOM 1269 O O . LYS A 1 165 ? -10.633 -9.775 -0.653 1.00 88.12 165 LYS A O 1
ATOM 1274 N N . SER A 1 166 ? -12.582 -8.665 -0.705 1.00 86.19 166 SER A N 1
ATOM 1275 C CA . SER A 1 166 ? -12.828 -8.829 -2.142 1.00 86.19 166 SER A CA 1
ATOM 1276 C C . SER A 1 166 ? -11.676 -8.306 -3.005 1.00 86.19 166 SER A C 1
ATOM 1278 O O . SER A 1 166 ? -11.445 -8.828 -4.096 1.00 86.19 166 SER A O 1
ATOM 1280 N N . LEU A 1 167 ? -10.911 -7.331 -2.503 1.00 84.88 167 LEU A N 1
ATOM 1281 C CA . LEU A 1 167 ? -9.754 -6.782 -3.194 1.00 84.88 167 LEU A CA 1
ATOM 1282 C C . LEU A 1 167 ? -8.561 -7.735 -3.204 1.00 84.88 167 LEU A C 1
ATOM 1284 O O . LEU A 1 167 ? -7.758 -7.649 -4.127 1.00 84.88 167 LEU A O 1
ATOM 1288 N N . PHE A 1 168 ? -8.439 -8.673 -2.260 1.00 78.06 168 PHE A N 1
ATOM 1289 C CA . PHE A 1 168 ? -7.363 -9.675 -2.252 1.00 78.06 168 PHE A CA 1
ATOM 1290 C C . PHE A 1 168 ? -7.567 -10.794 -3.289 1.00 78.06 168 PHE A C 1
ATOM 1292 O O . PHE A 1 168 ? -6.621 -11.509 -3.613 1.00 78.06 168 PHE A O 1
ATOM 1299 N N . GLY A 1 169 ? -8.745 -10.853 -3.921 1.00 66.06 169 GLY A N 1
ATOM 1300 C CA . GLY A 1 169 ? -9.144 -11.952 -4.797 1.00 66.06 169 GLY A CA 1
ATOM 1301 C C . GLY A 1 169 ? -9.556 -13.186 -3.990 1.00 66.06 169 GLY A C 1
ATOM 1302 O O . GLY A 1 169 ? -9.258 -13.306 -2.806 1.00 66.06 169 GLY A O 1
ATOM 1303 N N . LYS A 1 170 ? -10.276 -14.118 -4.623 1.00 52.09 170 LYS A N 1
ATOM 1304 C CA . LYS A 1 170 ? -10.421 -15.466 -4.064 1.00 52.09 170 LYS A CA 1
ATOM 1305 C C . LYS A 1 170 ? -9.095 -16.171 -4.309 1.00 52.09 170 LYS A C 1
ATOM 1307 O O . LYS A 1 170 ? -8.719 -16.310 -5.473 1.00 52.09 170 LYS A O 1
ATOM 1312 N N . GLU A 1 171 ? -8.408 -16.611 -3.260 1.00 46.53 171 GLU A N 1
ATOM 1313 C CA . GLU A 1 171 ? -7.422 -17.677 -3.430 1.00 46.53 171 GLU A CA 1
ATOM 1314 C C . GLU A 1 171 ? -8.110 -18.792 -4.223 1.00 46.53 171 GLU A C 1
ATOM 1316 O O . GLU A 1 171 ? -9.220 -19.221 -3.884 1.00 46.53 171 GLU A O 1
ATOM 1321 N N . GLY A 1 172 ? -7.527 -19.148 -5.368 1.00 36.97 172 GLY A N 1
ATOM 1322 C CA . GLY A 1 172 ? -8.041 -20.231 -6.189 1.00 36.97 172 GLY A CA 1
ATOM 1323 C C . GLY A 1 172 ? -8.123 -21.486 -5.330 1.00 36.97 172 GLY A C 1
ATOM 1324 O O . GLY A 1 172 ? -7.115 -21.908 -4.769 1.00 36.97 172 GLY A O 1
ATOM 1325 N N . LYS A 1 173 ? -9.336 -22.023 -5.195 1.00 30.45 173 LYS A N 1
ATOM 1326 C CA . LYS A 1 173 ? -9.551 -23.405 -4.764 1.00 30.45 173 LYS A CA 1
ATOM 1327 C C . LYS A 1 173 ? -8.925 -24.370 -5.760 1.00 30.45 173 LYS A C 1
ATOM 1329 O O . LYS A 1 173 ? -8.990 -24.058 -6.972 1.00 30.45 173 LYS A O 1
#

Radius of gyration: 21.25 Å; chains: 1; bounding box: 50×37×70 Å